Protein AF-A0A7W9DR42-F1 (afdb_monomer_lite)

Secondary structure (DSSP, 8-state):
-EEEE-SSS-SGGG-EEEE-PPP---TT------S-----HHHHHHHH-PPBTTTB--GGGG--

InterPro domains:
  IPR011032 GroES-like superfamily [SSF50129] (1-48)

Sequence (64 aa):
MRAAYVERLGPVDAIRYGELPAPVPGPGEVLVRGMATAVNRVDTFVRTCDEHPAGRRGAVCRTS

pLDDT: mean 84.74, std 15.81, range [51.5, 98.25]

Structure (mmCIF, N/CA/C/O backbone):
data_AF-A0A7W9DR42-F1
#
_entry.id   AF-A0A7W9DR42-F1
#
loop_
_atom_site.group_PDB
_atom_site.id
_atom_site.type_symbol
_atom_site.label_atom_id
_atom_site.label_alt_id
_atom_site.label_comp_id
_atom_site.label_asym_id
_atom_site.label_entity_id
_atom_site.label_seq_id
_atom_site.pdbx_PDB_ins_code
_atom_site.Cartn_x
_atom_site.Cartn_y
_atom_site.Cartn_z
_atom_site.occupancy
_atom_site.B_iso_or_equiv
_atom_site.auth_seq_id
_atom_site.auth_comp_id
_atom_site.auth_asym_id
_atom_site.auth_atom_id
_atom_site.pdbx_PDB_model_num
ATOM 1 N N . MET A 1 1 ? -11.816 -6.253 -1.237 1.00 94.94 1 MET A N 1
ATOM 2 C CA . MET A 1 1 ? -11.421 -5.025 -1.964 1.00 94.94 1 MET A CA 1
ATOM 3 C C . MET A 1 1 ? -10.314 -5.358 -2.946 1.00 94.94 1 MET A C 1
ATOM 5 O O . MET A 1 1 ? -9.496 -6.210 -2.632 1.00 94.94 1 MET A O 1
ATOM 9 N N . ARG A 1 2 ? -10.276 -4.722 -4.121 1.00 95.94 2 ARG A N 1
ATOM 10 C CA . ARG A 1 2 ? -9.150 -4.895 -5.049 1.00 95.94 2 ARG A CA 1
ATOM 11 C C . ARG A 1 2 ? -7.989 -4.001 -4.633 1.00 95.94 2 ARG A C 1
ATOM 13 O O . ARG A 1 2 ? -8.217 -2.833 -4.326 1.00 95.94 2 ARG A O 1
ATOM 20 N N . ALA A 1 3 ? -6.776 -4.535 -4.642 1.00 96.62 3 ALA A N 1
ATOM 21 C CA . ALA A 1 3 ? -5.573 -3.816 -4.249 1.00 96.62 3 ALA A CA 1
ATOM 22 C C . ALA A 1 3 ? -4.372 -4.247 -5.096 1.00 96.62 3 ALA A C 1
ATOM 24 O O . ALA A 1 3 ? -4.308 -5.383 -5.567 1.00 96.62 3 ALA A O 1
ATOM 25 N N . ALA A 1 4 ? -3.418 -3.329 -5.252 1.00 95.06 4 ALA A N 1
ATOM 26 C CA . ALA A 1 4 ? -2.054 -3.663 -5.632 1.00 95.06 4 ALA A CA 1
ATOM 27 C C . ALA A 1 4 ? -1.247 -3.895 -4.346 1.00 95.06 4 ALA A C 1
ATOM 29 O O . ALA A 1 4 ? -1.276 -3.050 -3.452 1.00 95.06 4 ALA A O 1
ATOM 30 N N . TYR A 1 5 ? -0.572 -5.036 -4.229 1.00 94.25 5 TYR A N 1
ATOM 31 C CA . TYR A 1 5 ? 0.139 -5.441 -3.017 1.00 94.25 5 TYR A CA 1
ATOM 32 C C . TYR A 1 5 ? 1.429 -6.195 -3.345 1.00 94.25 5 TYR A C 1
ATOM 34 O O . TYR A 1 5 ? 1.590 -6.733 -4.439 1.00 94.25 5 TYR A O 1
ATOM 42 N N . VAL A 1 6 ? 2.349 -6.238 -2.384 1.00 93.00 6 VAL A N 1
ATOM 43 C CA . VAL A 1 6 ? 3.591 -7.017 -2.453 1.00 93.00 6 VAL A CA 1
ATOM 44 C C . VAL A 1 6 ? 3.631 -7.982 -1.271 1.00 93.00 6 VAL A C 1
ATOM 46 O O . VAL A 1 6 ? 3.265 -7.614 -0.159 1.00 93.00 6 VAL A O 1
ATOM 49 N N . GLU A 1 7 ? 4.058 -9.221 -1.503 1.00 92.12 7 GLU A N 1
ATOM 50 C CA . GLU A 1 7 ? 4.256 -10.225 -0.436 1.00 92.12 7 GLU A CA 1
ATOM 51 C C . GLU A 1 7 ? 5.721 -10.293 0.008 1.00 92.12 7 GLU A C 1
ATOM 53 O O . GLU A 1 7 ? 6.031 -10.734 1.112 1.00 92.12 7 GLU A O 1
ATOM 58 N N . ARG A 1 8 ? 6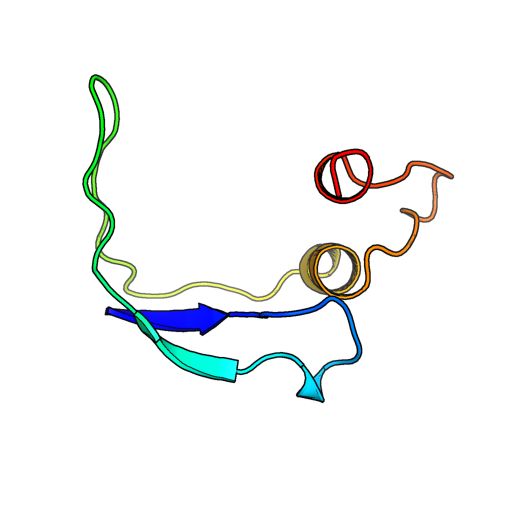.629 -9.866 -0.874 1.00 89.69 8 ARG A N 1
ATOM 59 C CA . ARG A 1 8 ? 8.064 -9.747 -0.636 1.00 89.69 8 ARG A CA 1
ATOM 60 C C . ARG A 1 8 ? 8.590 -8.513 -1.353 1.00 89.69 8 ARG A C 1
ATOM 62 O O . ARG A 1 8 ? 8.070 -8.134 -2.403 1.00 89.69 8 ARG A O 1
ATOM 69 N N . LEU A 1 9 ? 9.635 -7.926 -0.785 1.00 90.12 9 LEU A N 1
ATOM 70 C CA . LEU A 1 9 ? 10.387 -6.843 -1.409 1.00 90.12 9 LEU A CA 1
ATOM 71 C C . LEU A 1 9 ? 11.026 -7.337 -2.711 1.00 90.12 9 LEU A C 1
ATOM 73 O O . LEU A 1 9 ? 11.441 -8.496 -2.794 1.00 90.12 9 LEU A O 1
ATOM 77 N N . GLY A 1 10 ? 11.107 -6.479 -3.727 1.00 87.19 10 GLY A N 1
ATOM 78 C CA . GLY A 1 10 ? 11.627 -6.906 -5.021 1.00 87.19 10 GLY A CA 1
ATOM 79 C C . GLY A 1 10 ? 11.398 -5.947 -6.190 1.00 87.19 10 GLY A C 1
ATOM 80 O O . GLY A 1 10 ? 11.067 -4.769 -5.994 1.00 87.19 10 GLY A O 1
ATOM 81 N N . PRO A 1 11 ? 11.603 -6.443 -7.427 1.00 89.50 11 PRO A N 1
ATOM 82 C CA . PRO A 1 11 ? 11.422 -5.675 -8.651 1.00 89.50 11 PRO A CA 1
ATOM 83 C C . PRO A 1 11 ? 9.935 -5.378 -8.914 1.00 89.50 11 PRO A C 1
ATOM 85 O O . PRO A 1 11 ? 9.060 -5.660 -8.097 1.00 89.50 11 PRO A O 1
ATOM 88 N N . VAL A 1 12 ? 9.634 -4.698 -10.022 1.00 91.06 12 VAL A N 1
ATOM 89 C CA . VAL A 1 12 ? 8.263 -4.246 -10.329 1.00 91.06 12 VAL A CA 1
ATOM 90 C C . VAL A 1 12 ? 7.275 -5.406 -10.512 1.00 91.06 12 VAL A C 1
ATOM 92 O O . VAL A 1 12 ? 6.095 -5.263 -10.212 1.00 91.06 12 VAL A O 1
ATOM 95 N N . ASP A 1 13 ? 7.767 -6.562 -10.945 1.00 92.31 13 ASP A N 1
ATOM 96 C CA . ASP A 1 13 ? 7.032 -7.820 -11.103 1.00 92.31 13 ASP A CA 1
ATOM 97 C C . ASP A 1 13 ? 6.577 -8.438 -9.770 1.00 92.31 13 ASP A C 1
ATOM 99 O O . ASP A 1 13 ? 5.663 -9.262 -9.757 1.00 92.31 13 ASP A O 1
ATOM 103 N N . ALA A 1 14 ? 7.150 -8.010 -8.640 1.00 91.81 14 ALA A N 1
ATOM 104 C CA . ALA A 1 14 ? 6.682 -8.399 -7.312 1.00 91.81 14 ALA A CA 1
ATOM 105 C C . ALA A 1 14 ? 5.326 -7.766 -6.943 1.00 91.81 14 ALA A C 1
ATOM 107 O O . ALA A 1 14 ? 4.676 -8.226 -6.000 1.00 91.81 14 ALA A O 1
ATOM 108 N N . ILE A 1 15 ? 4.886 -6.722 -7.660 1.00 93.94 15 ILE A N 1
ATOM 109 C CA . ILE A 1 15 ? 3.580 -6.091 -7.444 1.00 93.94 15 ILE A CA 1
ATOM 110 C C . ILE A 1 15 ? 2.489 -6.992 -8.020 1.00 93.94 15 ILE A C 1
ATOM 112 O O . ILE A 1 15 ? 2.390 -7.203 -9.228 1.00 93.94 15 ILE A O 1
ATOM 116 N N . ARG A 1 16 ? 1.614 -7.477 -7.143 1.00 95.38 16 ARG A N 1
ATOM 117 C CA . ARG A 1 16 ? 0.452 -8.293 -7.489 1.00 95.38 16 ARG A CA 1
ATOM 118 C C . ARG A 1 16 ? -0.807 -7.449 -7.432 1.00 95.38 16 ARG A C 1
ATOM 120 O O . ARG A 1 16 ? -0.940 -6.579 -6.577 1.00 95.38 16 ARG A O 1
ATOM 127 N N . TYR A 1 17 ? -1.757 -7.738 -8.313 1.00 96.88 17 TYR A N 1
ATOM 128 C CA . TYR A 1 17 ? -3.093 -7.155 -8.266 1.00 96.88 17 TYR A CA 1
ATOM 129 C C . TYR A 1 17 ? -4.122 -8.248 -7.999 1.00 96.88 17 TYR A C 1
ATOM 131 O O . TYR A 1 17 ? -4.139 -9.265 -8.691 1.00 96.88 17 TYR A O 1
ATOM 139 N N . GLY A 1 18 ? -4.975 -8.049 -6.997 1.00 96.75 18 GLY A N 1
ATOM 140 C CA . GLY A 1 18 ? -5.937 -9.067 -6.589 1.00 96.75 18 GLY A CA 1
ATOM 141 C C . GLY A 1 18 ? -6.928 -8.580 -5.544 1.00 96.75 18 GLY A C 1
ATOM 142 O O . GLY A 1 18 ? -6.982 -7.391 -5.219 1.00 96.75 18 GLY A O 1
ATOM 143 N N . GLU A 1 19 ? -7.736 -9.508 -5.036 1.00 97.62 19 GLU A N 1
ATOM 144 C CA . GLU A 1 19 ? -8.680 -9.241 -3.955 1.00 97.62 19 GLU A CA 1
ATOM 145 C C . GLU A 1 19 ? -8.055 -9.518 -2.587 1.00 97.62 19 GLU A C 1
ATOM 147 O O . GLU A 1 19 ? -7.449 -10.561 -2.366 1.00 97.62 19 GLU A O 1
ATOM 152 N N . LEU A 1 20 ? -8.249 -8.580 -1.662 1.00 96.12 20 LEU A N 1
ATOM 153 C CA . LEU A 1 20 ? -7.901 -8.693 -0.249 1.00 96.12 20 LEU A CA 1
ATOM 154 C C . LEU A 1 20 ? -9.140 -8.422 0.618 1.00 96.12 20 LEU A C 1
ATOM 156 O O . LEU A 1 20 ? -10.071 -7.747 0.157 1.00 96.12 20 LEU A O 1
ATOM 160 N N . PRO A 1 21 ? -9.183 -8.895 1.873 1.00 96.81 21 PRO A N 1
ATOM 161 C CA . PRO A 1 21 ? -10.209 -8.485 2.827 1.00 96.81 21 PRO A CA 1
ATOM 162 C C . PRO A 1 21 ? -10.264 -6.959 2.968 1.00 96.81 21 PRO A C 1
ATOM 164 O O . PRO A 1 21 ? -9.248 -6.277 2.846 1.00 96.81 21 PRO A O 1
ATOM 167 N N . ALA A 1 22 ? -11.456 -6.410 3.203 1.00 96.00 22 ALA A N 1
ATOM 168 C CA . ALA A 1 22 ? -11.565 -4.996 3.549 1.00 96.00 22 ALA A CA 1
ATOM 169 C C . ALA A 1 22 ? -10.998 -4.762 4.964 1.00 96.00 22 ALA A C 1
ATOM 171 O O . ALA A 1 22 ? -11.271 -5.580 5.846 1.00 96.00 22 ALA A O 1
ATOM 172 N N . PRO A 1 23 ? -10.231 -3.681 5.206 1.00 94.94 23 PRO A N 1
ATOM 173 C CA . PRO A 1 23 ? -9.746 -3.359 6.537 1.00 94.94 23 PRO A CA 1
ATOM 174 C C . PRO A 1 23 ? -10.910 -2.957 7.443 1.00 94.94 23 PRO A C 1
ATOM 176 O O . PRO A 1 23 ? -11.893 -2.362 6.995 1.00 94.94 23 PRO A O 1
ATOM 179 N N . VAL A 1 24 ? -10.772 -3.274 8.728 1.00 97.06 24 VAL A N 1
ATOM 180 C CA . VAL A 1 24 ? -11.710 -2.880 9.782 1.00 97.06 24 VAL A CA 1
ATOM 181 C C . VAL A 1 24 ? -11.064 -1.734 10.566 1.00 97.06 24 VAL A C 1
ATOM 183 O O . VAL A 1 24 ? -9.990 -1.954 11.125 1.00 97.06 24 VAL A O 1
ATOM 186 N N . PRO A 1 25 ? -11.654 -0.526 10.590 1.00 97.38 25 PRO A N 1
ATOM 187 C CA . PRO A 1 25 ? -11.069 0.614 11.293 1.00 97.38 25 PRO A CA 1
ATOM 188 C C . PRO A 1 25 ? -11.122 0.421 12.815 1.00 97.38 25 PRO A C 1
ATOM 190 O O . PRO A 1 25 ? -12.125 -0.057 13.352 1.00 97.38 25 PRO A O 1
ATOM 193 N N . GLY A 1 26 ? -10.052 0.816 13.505 1.00 97.56 26 GLY A N 1
ATOM 194 C CA . GLY A 1 26 ? -9.998 0.892 14.963 1.00 97.56 26 GLY A CA 1
ATOM 195 C C . GLY A 1 26 ? -10.596 2.191 15.527 1.00 97.56 26 GLY A C 1
ATOM 196 O O . GLY A 1 26 ? -11.090 3.046 14.785 1.00 97.56 26 GLY A O 1
ATOM 197 N N . PRO A 1 27 ? -10.559 2.380 16.860 1.00 98.12 27 PRO A N 1
ATOM 198 C CA . PRO A 1 27 ? -11.008 3.619 17.488 1.00 98.12 27 PRO A CA 1
ATOM 199 C C . PRO A 1 27 ? -10.240 4.840 16.960 1.00 98.12 27 PRO A C 1
ATOM 201 O O . PRO A 1 27 ? -9.016 4.892 17.042 1.00 98.12 27 PRO A O 1
ATOM 204 N N . GLY A 1 28 ? -10.966 5.834 16.445 1.00 98.06 28 GLY A N 1
ATOM 205 C CA . GLY A 1 28 ? -10.385 7.060 15.881 1.00 98.06 28 GLY A CA 1
ATOM 206 C C . GLY A 1 28 ? -9.973 6.966 14.407 1.00 98.06 28 GLY A C 1
ATOM 207 O O . GLY A 1 28 ? -9.554 7.971 13.837 1.00 98.06 28 GLY A O 1
ATOM 208 N N . GLU A 1 29 ? -10.125 5.806 13.769 1.00 98.25 29 GLU A N 1
ATOM 209 C CA . GLU A 1 29 ? -9.848 5.616 12.345 1.00 98.25 29 GLU A CA 1
ATOM 210 C C . GLU A 1 29 ? -11.134 5.664 11.511 1.00 98.25 29 GLU A C 1
ATOM 212 O O . GLU A 1 29 ? -12.237 5.409 11.999 1.00 98.25 29 GLU A O 1
ATOM 217 N N . VAL A 1 30 ? -10.997 5.967 10.220 1.00 97.56 30 VAL A N 1
ATOM 218 C CA . VAL A 1 30 ? -12.110 5.967 9.262 1.00 97.56 30 VAL A CA 1
ATOM 219 C C . VAL A 1 30 ? -11.790 5.075 8.070 1.00 97.56 30 VAL A C 1
ATOM 221 O O . VAL A 1 30 ? -10.677 5.088 7.546 1.00 97.56 30 VAL A O 1
ATOM 224 N N . LEU A 1 31 ? -12.785 4.317 7.607 1.00 97.00 31 LEU A N 1
ATOM 225 C CA . LEU A 1 31 ? -12.676 3.528 6.384 1.00 97.00 31 LEU A CA 1
ATOM 226 C C . LEU A 1 31 ? -13.077 4.377 5.174 1.00 97.00 31 LEU A C 1
ATOM 228 O O . LEU A 1 31 ? -14.222 4.812 5.062 1.00 97.00 31 LEU A O 1
ATOM 232 N N . VAL A 1 32 ? -12.143 4.576 4.243 1.00 96.06 32 VAL A N 1
ATOM 233 C CA . VAL A 1 32 ? -12.360 5.370 3.026 1.00 96.06 32 VAL A CA 1
ATOM 234 C C . VAL A 1 32 ? -12.410 4.468 1.795 1.00 96.06 32 VAL A C 1
ATOM 236 O O . VAL A 1 32 ? -11.575 3.582 1.614 1.00 96.06 32 VAL A O 1
ATOM 239 N N . ARG A 1 33 ? -13.372 4.721 0.900 1.00 96.56 33 ARG A N 1
ATOM 240 C CA . ARG A 1 33 ? -13.441 4.068 -0.413 1.00 96.56 33 ARG A CA 1
ATOM 241 C C . ARG A 1 33 ? -12.543 4.797 -1.413 1.00 96.56 33 ARG A C 1
ATOM 243 O O . ARG A 1 33 ? -12.882 5.884 -1.870 1.00 96.56 33 ARG A O 1
ATOM 250 N N . GLY A 1 34 ? -11.422 4.183 -1.783 1.00 94.56 34 GLY A N 1
ATOM 251 C CA . GLY A 1 34 ? -10.532 4.716 -2.816 1.00 94.56 34 GLY A CA 1
ATOM 252 C C . GLY A 1 34 ? -11.191 4.710 -4.199 1.00 94.56 34 GLY A C 1
ATOM 253 O O . GLY A 1 34 ? -11.561 3.652 -4.703 1.00 94.56 34 GLY A O 1
ATOM 254 N N . MET A 1 35 ? -11.333 5.889 -4.807 1.00 96.19 35 MET A N 1
ATOM 255 C CA . MET A 1 35 ? -11.838 6.050 -6.181 1.00 96.19 35 MET A CA 1
ATOM 256 C C . MET A 1 35 ? -10.699 6.238 -7.193 1.00 96.19 35 MET A C 1
ATOM 258 O O . MET A 1 35 ? -10.824 5.829 -8.343 1.00 96.19 35 MET A O 1
ATOM 262 N N . ALA A 1 36 ? -9.589 6.834 -6.751 1.00 96.12 36 ALA A N 1
ATOM 263 C CA . ALA A 1 36 ? -8.375 7.056 -7.526 1.00 96.12 36 ALA A CA 1
ATOM 264 C C . ALA A 1 36 ? -7.159 7.155 -6.590 1.00 96.12 36 ALA A C 1
ATOM 266 O O . ALA A 1 36 ? -7.302 7.459 -5.405 1.00 96.12 36 ALA A O 1
ATOM 267 N N . THR A 1 37 ? -5.970 6.908 -7.137 1.00 95.00 37 THR A N 1
ATOM 268 C CA . THR A 1 37 ? -4.673 7.133 -6.482 1.00 95.00 37 THR A CA 1
ATOM 269 C C . THR A 1 37 ? -3.614 7.451 -7.547 1.00 95.00 37 THR A C 1
ATOM 271 O O . THR A 1 37 ? -3.876 7.283 -8.739 1.00 95.00 37 THR A O 1
ATOM 274 N N . ALA A 1 38 ? -2.433 7.907 -7.135 1.00 95.56 38 ALA A N 1
ATOM 275 C CA . ALA A 1 38 ? -1.301 8.194 -8.012 1.00 95.56 38 ALA A CA 1
ATOM 276 C C . ALA A 1 38 ? -0.068 7.388 -7.589 1.00 95.56 38 ALA A C 1
ATOM 278 O O . ALA A 1 38 ? 0.085 7.053 -6.416 1.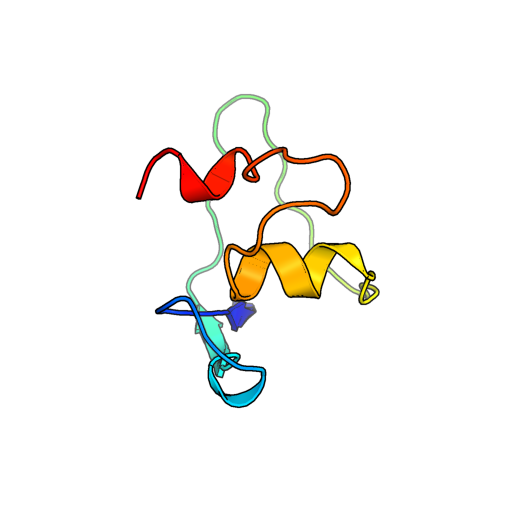00 95.56 38 ALA A O 1
ATOM 279 N N . VAL A 1 39 ? 0.817 7.115 -8.550 1.00 93.62 39 VAL A N 1
ATOM 280 C CA . VAL A 1 39 ? 2.136 6.533 -8.281 1.00 93.62 39 VAL A CA 1
ATOM 281 C C . VAL A 1 39 ? 3.132 7.666 -8.064 1.00 93.62 39 VAL A C 1
ATOM 283 O O . VAL A 1 39 ? 3.246 8.575 -8.886 1.00 93.62 39 VAL A O 1
ATOM 286 N N . ASN A 1 40 ? 3.868 7.595 -6.966 1.00 91.88 40 ASN A N 1
ATOM 287 C CA . ASN A 1 40 ? 4.903 8.538 -6.583 1.00 91.88 40 ASN A CA 1
ATOM 288 C C . ASN A 1 40 ? 6.285 7.891 -6.709 1.00 91.88 40 ASN A C 1
ATOM 290 O O . ASN A 1 40 ? 6.450 6.682 -6.569 1.00 91.88 40 ASN A O 1
ATOM 294 N N . ARG A 1 41 ? 7.329 8.712 -6.882 1.00 89.56 41 ARG A N 1
ATOM 295 C CA . ARG A 1 41 ? 8.720 8.222 -6.901 1.00 89.56 41 ARG A CA 1
ATOM 296 C C . ARG A 1 41 ? 9.082 7.439 -5.633 1.00 89.56 41 ARG A C 1
ATOM 298 O O . ARG A 1 41 ? 9.875 6.513 -5.704 1.00 89.56 41 ARG A O 1
ATOM 305 N N . VAL A 1 42 ? 8.512 7.798 -4.483 1.00 86.50 42 VAL A N 1
ATOM 306 C CA . VAL A 1 42 ? 8.782 7.109 -3.211 1.00 86.50 42 VAL A CA 1
ATOM 307 C C . VAL A 1 42 ? 8.300 5.654 -3.206 1.00 86.50 42 VAL A C 1
ATOM 309 O O . VAL A 1 42 ? 8.896 4.825 -2.521 1.00 86.50 42 VAL A O 1
ATOM 312 N N . ASP A 1 43 ? 7.299 5.309 -4.019 1.00 88.62 43 ASP A N 1
ATOM 313 C CA . ASP A 1 43 ? 6.730 3.959 -4.062 1.00 88.62 43 ASP A CA 1
ATOM 314 C C . ASP A 1 43 ? 7.762 2.927 -4.533 1.00 88.62 43 ASP A C 1
ATOM 316 O O . ASP A 1 43 ? 7.724 1.769 -4.113 1.00 88.62 43 ASP A O 1
ATOM 320 N N . THR A 1 44 ? 8.743 3.342 -5.350 1.00 88.19 44 THR A N 1
ATOM 321 C CA . THR A 1 44 ? 9.840 2.452 -5.751 1.00 88.19 44 THR A CA 1
ATOM 322 C C . THR A 1 44 ? 10.691 2.042 -4.559 1.00 88.19 44 THR A C 1
ATOM 324 O O . THR A 1 44 ? 11.087 0.887 -4.495 1.00 88.19 44 THR A O 1
ATOM 327 N N . PHE A 1 45 ? 10.918 2.946 -3.601 1.00 85.75 45 PHE A N 1
ATOM 328 C CA . PHE A 1 45 ? 11.711 2.658 -2.403 1.00 85.75 45 PHE A CA 1
ATOM 329 C C . PHE A 1 45 ? 10.948 1.773 -1.416 1.00 85.75 45 PHE A C 1
ATOM 331 O O . PHE A 1 45 ? 11.547 0.921 -0.771 1.00 85.75 45 PHE A O 1
ATOM 338 N N . VAL A 1 46 ? 9.623 1.938 -1.318 1.00 84.19 46 VAL A N 1
ATOM 339 C CA . VAL A 1 46 ? 8.780 1.110 -0.440 1.00 84.19 46 VAL A CA 1
ATOM 340 C C . VAL A 1 46 ? 8.812 -0.358 -0.870 1.00 84.19 46 VAL A C 1
ATOM 342 O O . VAL A 1 46 ? 8.895 -1.234 -0.015 1.00 84.19 46 VAL A O 1
ATOM 345 N N . ARG A 1 47 ? 8.787 -0.643 -2.182 1.00 87.56 47 ARG A N 1
ATOM 346 C CA . ARG A 1 47 ? 8.780 -2.030 -2.683 1.00 87.56 47 ARG A CA 1
ATOM 347 C C . ARG A 1 47 ? 10.157 -2.694 -2.745 1.00 87.56 47 ARG A C 1
ATOM 349 O O . ARG A 1 47 ? 10.221 -3.915 -2.676 1.00 87.56 47 ARG A O 1
ATOM 356 N N . THR A 1 48 ? 11.240 -1.937 -2.929 1.00 85.44 48 THR A N 1
ATOM 357 C CA . THR A 1 48 ? 12.603 -2.501 -2.975 1.00 85.44 48 THR A CA 1
ATOM 358 C C . THR A 1 48 ? 13.277 -2.502 -1.614 1.00 85.44 48 THR A C 1
ATOM 360 O O . THR A 1 48 ? 14.224 -3.254 -1.409 1.00 85.44 48 THR A O 1
ATOM 363 N N . CYS A 1 49 ? 12.784 -1.685 -0.680 1.00 72.50 49 CYS A N 1
ATOM 364 C CA . CYS A 1 49 ? 13.495 -1.346 0.544 1.00 72.50 49 CYS A CA 1
ATOM 365 C C . CYS A 1 49 ? 14.876 -0.719 0.304 1.00 72.50 49 CYS A C 1
ATOM 367 O O . CYS A 1 49 ? 15.769 -0.825 1.148 1.00 72.50 49 CYS A O 1
ATOM 369 N N . ASP A 1 50 ? 15.039 -0.027 -0.827 1.00 64.81 50 ASP A N 1
ATOM 370 C CA . ASP A 1 50 ? 16.255 0.727 -1.113 1.00 64.81 50 ASP A CA 1
ATOM 371 C C . ASP A 1 50 ? 16.408 1.925 -0.171 1.00 64.81 50 ASP A C 1
ATOM 373 O O . ASP A 1 50 ? 15.442 2.547 0.290 1.00 64.81 50 ASP A O 1
ATOM 377 N N . GLU A 1 51 ? 17.664 2.276 0.095 1.00 55.84 51 GLU A 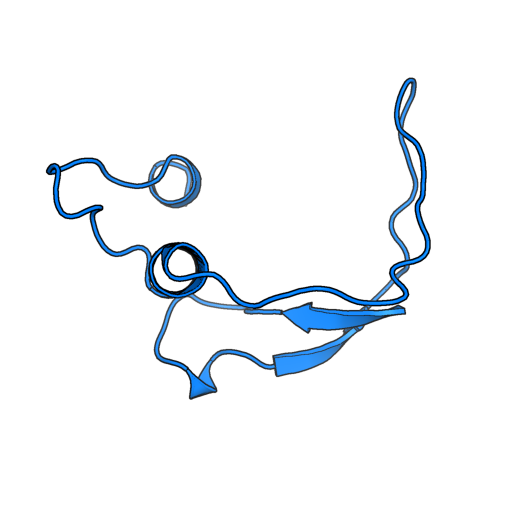N 1
ATOM 378 C CA . GLU A 1 51 ? 18.003 3.469 0.853 1.00 55.84 51 GLU A CA 1
ATOM 379 C C . GLU A 1 51 ? 17.538 4.719 0.100 1.00 55.84 51 GLU A C 1
ATOM 381 O O . GLU A 1 51 ? 17.763 4.884 -1.102 1.00 55.84 51 GLU A O 1
ATOM 386 N N . HIS A 1 52 ? 16.907 5.649 0.818 1.00 56.84 52 HIS A N 1
ATOM 387 C CA . HIS A 1 52 ? 16.678 6.981 0.279 1.00 56.84 52 HIS A CA 1
ATOM 388 C C . HIS A 1 52 ? 18.049 7.566 -0.118 1.00 56.84 52 HIS A C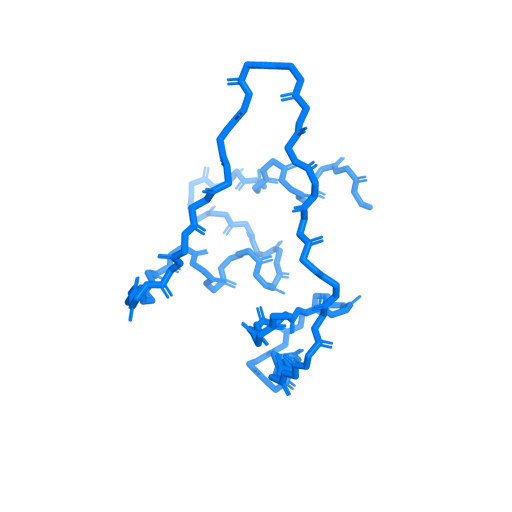 1
ATOM 390 O O . HIS A 1 52 ? 18.982 7.443 0.678 1.00 56.84 52 HIS A O 1
ATOM 396 N N . PRO A 1 53 ? 18.195 8.292 -1.249 1.00 55.97 53 PRO A N 1
ATOM 397 C CA . PRO A 1 53 ? 19.461 8.924 -1.660 1.00 55.97 53 PRO A CA 1
ATOM 398 C C . PRO A 1 53 ? 20.145 9.825 -0.610 1.00 55.97 53 PRO A C 1
ATOM 400 O O . PRO A 1 53 ? 21.291 10.211 -0.790 1.00 55.97 53 PRO A O 1
ATOM 403 N N . ALA A 1 54 ? 19.466 10.152 0.494 1.00 61.75 54 ALA A N 1
ATOM 404 C CA . ALA A 1 54 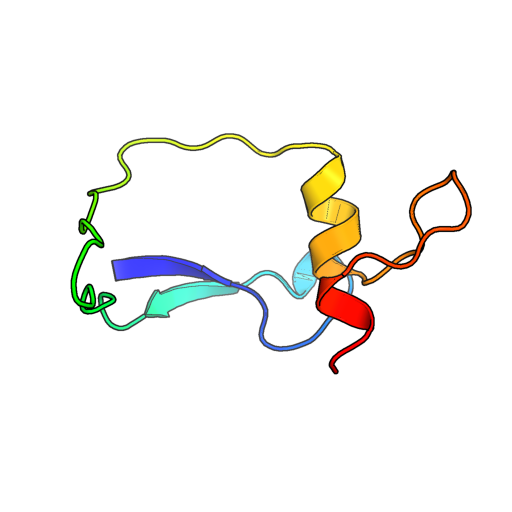? 20.020 10.839 1.658 1.00 61.75 54 ALA A CA 1
ATOM 405 C C . ALA A 1 54 ? 20.562 9.880 2.749 1.00 61.75 54 ALA A C 1
ATOM 407 O O . ALA A 1 54 ? 20.600 10.261 3.919 1.00 61.75 54 ALA A O 1
ATOM 408 N N . GLY A 1 55 ? 20.899 8.628 2.409 1.00 56.03 55 GLY A N 1
ATOM 409 C CA . GLY A 1 55 ? 21.481 7.641 3.334 1.00 56.03 55 GLY A CA 1
ATOM 410 C C . GLY A 1 55 ? 20.548 7.209 4.469 1.00 56.03 55 GLY A C 1
ATOM 411 O O . GLY A 1 55 ? 21.000 6.810 5.541 1.00 56.03 55 GLY A O 1
ATOM 412 N N . ARG A 1 56 ? 19.229 7.336 4.280 1.00 60.25 56 ARG A N 1
ATOM 413 C CA . ARG A 1 56 ? 18.228 6.931 5.275 1.00 60.25 56 ARG A CA 1
ATOM 414 C C . ARG A 1 56 ? 17.476 5.707 4.773 1.00 60.25 56 ARG A C 1
ATOM 416 O O . ARG A 1 56 ? 16.718 5.803 3.810 1.00 60.25 56 ARG A O 1
ATOM 423 N N . ARG A 1 57 ? 17.624 4.578 5.474 1.00 57.66 57 ARG A N 1
ATOM 424 C CA . ARG A 1 57 ? 16.689 3.453 5.344 1.00 57.66 57 ARG A CA 1
ATOM 425 C C . ARG A 1 57 ? 15.277 3.935 5.682 1.00 57.66 57 ARG A C 1
ATOM 427 O O . ARG A 1 57 ? 15.075 4.593 6.711 1.00 57.66 57 ARG A O 1
ATOM 434 N N . GLY A 1 58 ? 14.315 3.625 4.813 1.00 58.66 58 GLY A N 1
ATOM 435 C CA . GLY A 1 58 ? 12.900 3.876 5.075 1.00 58.66 58 GLY A CA 1
ATOM 436 C C . GLY A 1 58 ? 12.480 3.217 6.391 1.00 58.66 58 GLY A C 1
ATOM 437 O O . GLY A 1 58 ? 12.979 2.148 6.737 1.00 58.66 58 GLY A O 1
ATOM 438 N N . ALA A 1 59 ? 11.588 3.860 7.153 1.00 57.09 59 ALA A N 1
ATOM 439 C CA . ALA A 1 59 ? 11.135 3.343 8.450 1.00 57.09 59 ALA A CA 1
ATOM 440 C C . ALA A 1 59 ? 10.588 1.905 8.356 1.00 57.09 59 ALA A C 1
ATOM 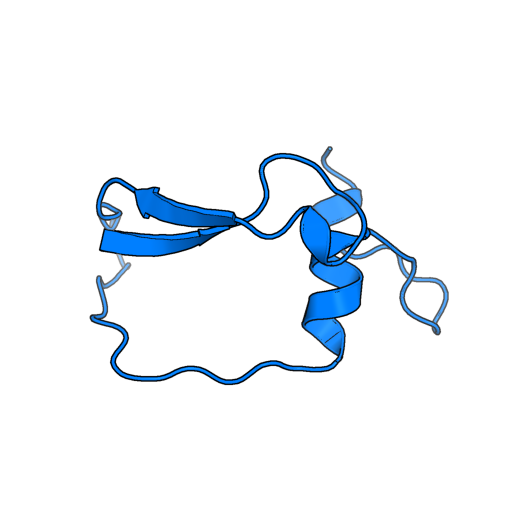442 O O . ALA A 1 59 ? 10.829 1.116 9.260 1.00 57.09 59 ALA A O 1
ATOM 443 N N . VAL A 1 60 ? 9.965 1.564 7.222 1.00 57.53 60 VAL A N 1
ATOM 444 C CA . VAL A 1 60 ? 9.405 0.240 6.903 1.00 57.53 60 VAL A CA 1
ATOM 445 C C . VAL A 1 60 ? 10.465 -0.871 6.862 1.00 57.53 60 VAL A C 1
ATOM 447 O O . VAL A 1 60 ? 10.187 -1.985 7.281 1.00 57.53 60 VAL A O 1
ATOM 450 N N . CYS A 1 61 ? 11.695 -0.577 6.428 1.00 57.62 61 CYS A N 1
ATOM 451 C CA . CYS A 1 61 ? 12.752 -1.588 6.270 1.00 57.62 61 CYS A CA 1
ATOM 452 C C . CYS A 1 61 ? 13.571 -1.823 7.544 1.00 57.62 61 CYS A C 1
ATOM 454 O O . CYS A 1 61 ? 14.464 -2.660 7.557 1.00 57.62 61 CYS A O 1
ATOM 456 N N . ARG A 1 62 ? 13.339 -1.042 8.608 1.00 57.31 62 ARG A N 1
ATOM 457 C CA . ARG A 1 62 ? 14.044 -1.205 9.893 1.00 57.31 62 ARG A CA 1
ATOM 458 C C . ARG A 1 62 ? 13.375 -2.224 10.818 1.00 57.31 62 ARG A C 1
ATOM 460 O O . ARG A 1 62 ? 13.933 -2.532 11.864 1.00 57.31 62 ARG A O 1
ATOM 467 N N . THR A 1 63 ? 12.190 -2.702 10.449 1.00 51.50 63 THR A N 1
ATOM 468 C CA . THR A 1 63 ? 11.320 -3.552 11.276 1.00 51.50 63 THR A CA 1
ATOM 469 C C . THR A 1 63 ? 11.075 -4.945 10.691 1.00 51.50 63 THR A C 1
ATOM 471 O O . THR A 1 63 ? 10.327 -5.712 11.290 1.00 51.50 63 THR A O 1
ATOM 474 N N . SER A 1 64 ? 11.661 -5.256 9.531 1.00 51.72 64 SER A N 1
ATOM 475 C CA . SER A 1 64 ? 11.524 -6.524 8.795 1.00 51.72 64 SER A CA 1
ATOM 476 C C . SER A 1 64 ? 12.791 -7.360 8.840 1.00 51.72 64 SER A C 1
ATOM 478 O O . SER A 1 64 ? 13.866 -6.741 8.661 1.00 51.72 64 SER A O 1
#

Radius of gyration: 14.1 Å; chains: 1; bounding box: 35×21×29 Å

Foldseek 3Di:
DWDFDAPAADDPVRTDIDDDDQDDDDPPDDRDDDPDDDDDPCVNCVRNQDADPVRHRDPNNVPD

Organism: NCBI:txid763782